Protein AF-R5FM69-F1 (afdb_monomer_lite)

Secondary structure (DSSP, 8-state):
-HHHHHHHHHTT-----B---SSHHHHHHHHHHHHHHH-----TTT--HHHHHHHHHT-TTB---SSSSHHHHHHHHHHT-

Radius of gyration: 14.38 Å; chains: 1; bounding box: 34×22×43 Å

pLDDT: mean 84.78, std 7.93, range [53.09, 93.5]

Foldseek 3Di:
DVVVVVVCVVVVPLAAAAEAWLWLVSLLVLVVVCCVRPVDDDPSPPDDGVVSNVVQVPDPRYDYDPPGHVVVVVVVVVVVD

Structure (mmCIF, N/CA/C/O backbone):
data_AF-R5FM69-F1
#
_entry.id   AF-R5FM69-F1
#
loop_
_atom_site.group_PDB
_atom_site.id
_atom_site.type_symbol
_atom_site.label_atom_id
_atom_site.label_alt_id
_atom_site.label_comp_id
_atom_site.label_asym_id
_atom_site.label_entity_id
_atom_site.label_seq_id
_atom_site.pdbx_PDB_ins_code
_atom_site.Cartn_x
_atom_site.Cartn_y
_atom_site.Cartn_z
_atom_site.occupancy
_atom_site.B_iso_or_equiv
_atom_site.auth_seq_id
_atom_site.auth_comp_id
_atom_site.auth_asym_id
_atom_site.auth_atom_id
_atom_site.pdbx_PDB_model_num
ATOM 1 N N . MET A 1 1 ? -6.139 12.718 6.483 1.00 67.19 1 MET A N 1
ATOM 2 C CA . MET A 1 1 ? -6.812 11.396 6.449 1.00 67.19 1 MET A CA 1
ATOM 3 C C . MET A 1 1 ? -8.316 11.395 6.770 1.00 67.19 1 MET A C 1
ATOM 5 O O . MET A 1 1 ? -9.016 10.568 6.206 1.00 67.19 1 MET A O 1
ATOM 9 N N . ARG A 1 2 ? -8.875 12.300 7.601 1.00 73.25 2 ARG A N 1
ATOM 10 C CA . ARG A 1 2 ? -10.322 12.283 7.955 1.00 73.25 2 ARG A CA 1
ATOM 11 C C . ARG A 1 2 ? -11.292 12.418 6.765 1.00 73.25 2 ARG A C 1
ATOM 13 O O . ARG A 1 2 ? -12.372 11.8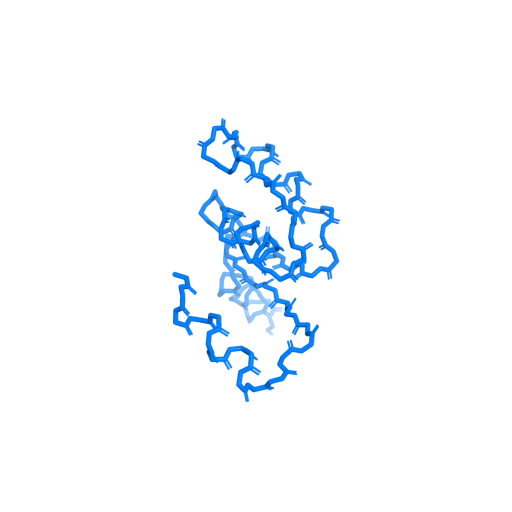49 6.806 1.00 73.25 2 ARG A O 1
ATOM 20 N N . LEU A 1 3 ? -10.931 13.164 5.721 1.00 81.94 3 LEU A N 1
ATOM 21 C CA . LEU A 1 3 ? -11.792 13.324 4.542 1.00 81.94 3 LEU A CA 1
ATOM 22 C C . LEU A 1 3 ? -11.866 12.041 3.702 1.00 81.94 3 LEU A C 1
ATOM 24 O O . LEU A 1 3 ? -12.959 11.609 3.354 1.00 81.94 3 LEU A O 1
ATOM 28 N N . LEU A 1 4 ? -10.712 11.416 3.438 1.00 78.62 4 LEU A N 1
ATOM 29 C CA . LEU A 1 4 ? -10.628 10.128 2.746 1.00 78.62 4 LEU A CA 1
ATOM 30 C C . LEU A 1 4 ? -11.499 9.080 3.440 1.00 78.62 4 LEU A C 1
ATOM 32 O O . LEU A 1 4 ? -12.269 8.408 2.770 1.00 78.62 4 LEU A O 1
ATOM 36 N N . ARG A 1 5 ? -11.470 9.036 4.779 1.00 75.56 5 ARG A N 1
ATOM 37 C CA . ARG A 1 5 ? -12.367 8.190 5.576 1.00 75.56 5 ARG A CA 1
ATOM 38 C C . ARG A 1 5 ? -13.828 8.339 5.203 1.00 75.56 5 ARG A C 1
ATOM 40 O O . ARG A 1 5 ? -14.480 7.373 4.839 1.00 75.56 5 ARG A O 1
ATOM 47 N N . ILE A 1 6 ? -14.317 9.572 5.272 1.00 84.00 6 ILE A N 1
ATOM 48 C CA . ILE A 1 6 ? -15.723 9.879 5.015 1.00 84.00 6 ILE A CA 1
ATOM 49 C C . ILE A 1 6 ? -16.110 9.468 3.594 1.00 84.00 6 ILE A C 1
ATOM 51 O O . ILE A 1 6 ? -17.211 8.972 3.386 1.00 84.00 6 ILE A O 1
ATOM 55 N N . ILE A 1 7 ? -15.225 9.680 2.619 1.00 87.19 7 ILE A N 1
ATOM 56 C CA . ILE A 1 7 ? -15.482 9.310 1.226 1.00 87.19 7 ILE A CA 1
ATOM 57 C C . ILE A 1 7 ? -15.549 7.788 1.084 1.00 87.19 7 ILE A C 1
ATOM 59 O O . ILE A 1 7 ? -16.497 7.286 0.493 1.00 87.19 7 ILE A O 1
ATOM 63 N N . LEU A 1 8 ? -14.584 7.056 1.639 1.00 85.19 8 LEU A N 1
ATOM 64 C CA . LEU A 1 8 ? -14.522 5.597 1.536 1.00 85.19 8 LEU A CA 1
ATOM 65 C C . LEU A 1 8 ? -15.716 4.927 2.227 1.00 85.19 8 LEU A C 1
ATOM 67 O O . LEU A 1 8 ? -16.350 4.063 1.626 1.00 85.19 8 LEU A O 1
ATOM 71 N N . ASP A 1 9 ? -16.073 5.397 3.425 1.00 83.88 9 ASP A N 1
ATOM 72 C CA . ASP A 1 9 ? -17.222 4.900 4.188 1.00 83.88 9 ASP A CA 1
ATOM 73 C C . ASP A 1 9 ? -18.538 5.162 3.430 1.00 83.88 9 ASP A C 1
ATOM 75 O O . ASP A 1 9 ? -19.373 4.271 3.299 1.00 83.88 9 ASP A O 1
ATOM 79 N N . LYS A 1 10 ? -18.714 6.368 2.867 1.00 91.19 10 LYS A N 1
ATOM 80 C CA . LYS A 1 10 ? -19.917 6.728 2.089 1.00 91.19 10 LYS A CA 1
ATOM 81 C C . LYS A 1 10 ? -20.075 5.943 0.788 1.00 91.19 10 LYS A C 1
ATOM 83 O O . LYS A 1 10 ? -21.191 5.849 0.291 1.00 91.19 10 LYS A O 1
ATOM 88 N N . ASN A 1 11 ? -18.976 5.451 0.223 1.00 90.56 11 ASN A N 1
ATOM 89 C CA . ASN A 1 11 ? -18.976 4.667 -1.012 1.00 90.56 11 ASN A CA 1
ATOM 90 C C . ASN A 1 11 ? -18.897 3.155 -0.748 1.00 90.56 11 ASN A C 1
ATOM 92 O O . ASN A 1 11 ? -18.700 2.395 -1.691 1.00 90.56 11 ASN A O 1
ATOM 96 N N . GLU A 1 12 ? -19.024 2.720 0.512 1.00 87.88 12 GLU A N 1
ATOM 97 C CA . GLU A 1 12 ? -18.998 1.305 0.905 1.00 87.88 12 GLU A CA 1
ATOM 98 C C . GLU A 1 12 ? -17.771 0.544 0.366 1.00 87.88 12 GLU A C 1
ATOM 100 O O . GLU A 1 12 ? -17.856 -0.618 -0.043 1.00 87.88 12 GLU A O 1
ATOM 105 N N . VAL A 1 13 ? -16.604 1.197 0.349 1.00 85.44 13 VAL A N 1
ATOM 106 C CA . VAL A 1 13 ? -15.371 0.593 -0.171 1.00 85.44 13 VAL A CA 1
ATOM 107 C C . VAL A 1 13 ? -14.912 -0.526 0.766 1.00 85.44 13 VAL A C 1
ATOM 109 O O . VAL A 1 13 ? -14.444 -0.272 1.872 1.00 85.44 13 VAL A O 1
ATOM 112 N N . LYS A 1 14 ? -15.031 -1.777 0.308 1.00 81.12 14 LYS A N 1
ATOM 113 C CA . LYS A 1 14 ? -14.719 -2.979 1.106 1.00 81.12 14 LYS A CA 1
ATOM 114 C C . LYS A 1 14 ? -13.239 -3.355 1.118 1.00 81.12 14 LYS A C 1
ATOM 116 O O . LYS A 1 14 ? -12.791 -4.039 2.031 1.00 81.12 14 LYS A O 1
ATOM 121 N N . SER A 1 15 ? -12.496 -2.946 0.097 1.00 79.00 15 SER A N 1
ATOM 122 C CA . SER A 1 15 ? -11.080 -3.268 -0.067 1.00 79.00 15 SER A CA 1
ATOM 123 C C . SER A 1 15 ? -10.391 -2.197 -0.896 1.00 79.00 15 SER A C 1
ATOM 125 O O . SER A 1 15 ? -10.998 -1.620 -1.800 1.00 79.00 15 SER A O 1
ATOM 127 N N . MET A 1 16 ? -9.107 -1.981 -0.638 1.00 81.38 16 MET A N 1
ATOM 128 C CA . MET A 1 16 ? -8.264 -1.080 -1.411 1.00 81.38 16 MET A CA 1
ATOM 129 C C . MET A 1 16 ? -6.976 -1.791 -1.796 1.00 81.38 16 MET A C 1
ATOM 131 O O . MET A 1 16 ? -6.406 -2.513 -0.979 1.00 81.38 16 MET A O 1
ATOM 135 N N . ARG A 1 17 ? -6.523 -1.549 -3.027 1.00 86.56 17 ARG A N 1
ATOM 136 C CA . ARG A 1 17 ? -5.190 -1.915 -3.489 1.00 86.56 17 ARG A CA 1
ATOM 137 C C . ARG A 1 17 ? -4.394 -0.643 -3.769 1.00 86.56 17 ARG A C 1
ATOM 139 O O . ARG A 1 17 ? -4.929 0.284 -4.375 1.00 86.56 17 ARG A O 1
ATOM 146 N N . THR A 1 18 ? -3.165 -0.568 -3.275 1.00 87.62 18 THR A N 1
ATOM 147 C CA . THR A 1 18 ? -2.298 0.612 -3.408 1.00 87.62 18 THR A CA 1
ATOM 148 C C . THR A 1 18 ? -1.199 0.363 -4.430 1.00 87.62 18 THR A C 1
ATOM 150 O O . THR A 1 18 ? -0.614 -0.713 -4.420 1.00 87.62 18 THR A O 1
ATOM 153 N N . ILE A 1 19 ? -0.907 1.370 -5.258 1.00 91.00 19 ILE A N 1
ATOM 154 C CA . ILE A 1 19 ? 0.069 1.315 -6.363 1.00 91.00 19 ILE A CA 1
ATOM 155 C C . ILE A 1 19 ? 1.110 2.441 -6.260 1.00 91.00 19 ILE A C 1
ATOM 157 O O . ILE A 1 19 ? 1.443 3.091 -7.246 1.00 91.00 19 ILE A O 1
ATOM 161 N N . PHE A 1 20 ? 1.549 2.759 -5.043 1.00 92.69 20 PHE A N 1
ATOM 162 C CA . PHE A 1 20 ? 2.500 3.849 -4.827 1.00 92.69 20 PHE A CA 1
ATOM 163 C C . PHE A 1 20 ? 3.897 3.513 -5.362 1.00 92.69 20 PHE A C 1
ATOM 165 O O . PHE A 1 20 ? 4.222 2.351 -5.599 1.00 92.69 20 PHE A O 1
ATOM 172 N N . ASP A 1 21 ? 4.716 4.553 -5.516 1.00 92.38 21 ASP A N 1
ATOM 173 C CA . ASP A 1 21 ? 6.111 4.448 -5.937 1.00 92.38 21 ASP A CA 1
ATOM 174 C C . ASP A 1 21 ? 6.911 3.507 -5.022 1.00 92.38 21 ASP A C 1
ATOM 176 O O . ASP A 1 21 ? 6.661 3.393 -3.817 1.00 92.38 21 ASP A O 1
ATOM 180 N N . ASN A 1 22 ? 7.921 2.861 -5.594 1.00 92.44 22 ASN A N 1
ATOM 181 C CA . ASN A 1 22 ? 8.833 1.954 -4.906 1.00 92.44 22 ASN A CA 1
ATOM 182 C C . ASN A 1 22 ? 9.924 2.743 -4.157 1.00 92.44 22 ASN A C 1
ATOM 184 O O . ASN A 1 22 ? 11.126 2.613 -4.398 1.00 92.44 22 ASN A O 1
ATOM 188 N N . ASP A 1 23 ? 9.494 3.648 -3.279 1.00 93.50 23 ASP A N 1
ATOM 189 C CA . ASP A 1 23 ? 10.367 4.501 -2.486 1.00 93.50 23 ASP A CA 1
ATOM 190 C C . ASP A 1 23 ? 9.881 4.650 -1.038 1.00 93.50 23 ASP A C 1
ATOM 192 O O . ASP A 1 23 ? 8.807 4.190 -0.645 1.00 93.50 23 ASP A O 1
ATOM 196 N N . LYS A 1 24 ? 10.688 5.323 -0.208 1.00 93.06 24 LYS A N 1
ATOM 197 C CA . LYS A 1 24 ? 10.383 5.501 1.218 1.00 93.06 24 LYS A CA 1
ATOM 198 C C . LYS A 1 24 ? 9.003 6.128 1.448 1.00 93.06 24 LYS A C 1
ATOM 200 O O . LYS A 1 24 ? 8.326 5.751 2.403 1.00 93.06 24 LYS A O 1
ATOM 205 N N . GLN A 1 25 ? 8.606 7.102 0.632 1.00 92.19 25 GLN A N 1
ATOM 206 C CA . GLN A 1 25 ? 7.327 7.784 0.807 1.00 92.19 25 GLN A CA 1
ATOM 207 C C . GLN A 1 25 ? 6.173 6.898 0.352 1.00 92.19 25 GLN A C 1
ATOM 209 O O . GLN A 1 25 ? 5.176 6.795 1.068 1.00 92.19 25 GLN A O 1
ATOM 214 N N . GLY A 1 26 ? 6.325 6.197 -0.771 1.00 93.12 26 GLY A N 1
ATOM 215 C CA . GLY A 1 26 ? 5.347 5.223 -1.236 1.00 93.12 26 GLY A CA 1
ATOM 216 C C . GLY A 1 26 ? 5.095 4.115 -0.214 1.00 93.12 26 GLY A C 1
ATOM 217 O O . GLY A 1 26 ? 3.937 3.787 0.069 1.00 93.12 26 GLY A O 1
ATOM 218 N N . TYR A 1 27 ? 6.143 3.627 0.458 1.00 93.06 27 TYR A N 1
ATO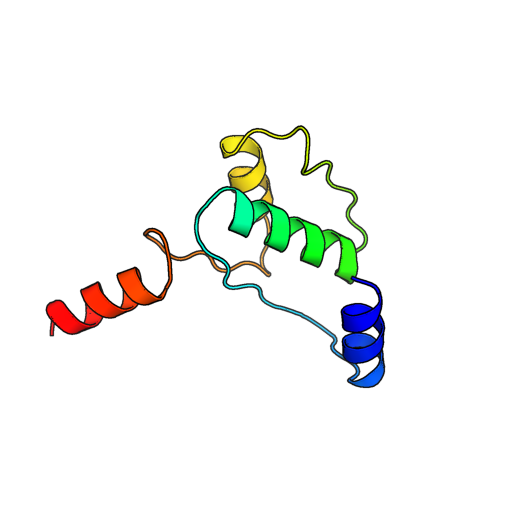M 219 C CA . TYR A 1 27 ? 5.978 2.651 1.537 1.00 93.06 27 TYR A CA 1
ATOM 220 C C . TYR A 1 27 ? 5.224 3.226 2.737 1.00 93.06 27 TYR A C 1
ATOM 222 O O . TYR A 1 27 ? 4.280 2.604 3.228 1.00 93.06 27 TYR A O 1
ATOM 230 N N . LYS A 1 28 ? 5.583 4.436 3.190 1.00 92.88 28 LYS A N 1
ATOM 231 C CA . LYS A 1 28 ? 4.875 5.105 4.294 1.00 92.88 28 LYS A CA 1
ATOM 232 C C . LYS A 1 28 ? 3.386 5.257 3.994 1.00 92.88 28 LYS A C 1
ATOM 234 O O . LYS A 1 28 ? 2.556 4.899 4.829 1.00 92.88 28 LYS A O 1
ATOM 239 N N . TYR A 1 29 ? 3.0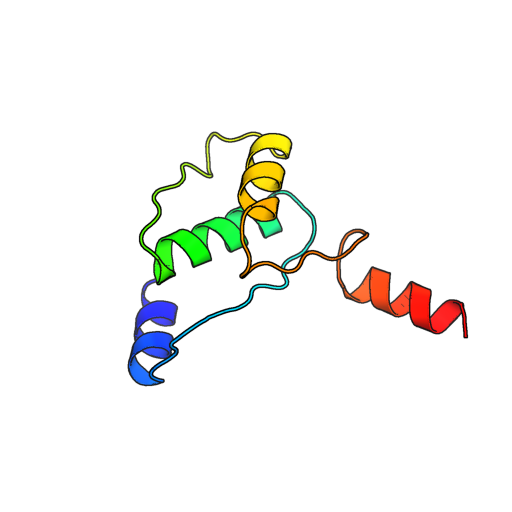38 5.739 2.801 1.00 90.44 29 TYR A N 1
ATOM 240 C CA . TYR A 1 29 ? 1.641 5.919 2.415 1.00 90.44 29 TYR A CA 1
ATOM 241 C C . TYR A 1 29 ? 0.894 4.591 2.313 1.00 90.44 29 TYR A C 1
ATOM 243 O O . TYR A 1 29 ? -0.241 4.503 2.782 1.00 90.44 29 TYR A O 1
ATOM 251 N N . THR A 1 30 ? 1.535 3.545 1.791 1.00 91.25 30 THR A N 1
ATOM 252 C CA . THR A 1 30 ? 0.964 2.192 1.759 1.00 91.25 30 THR A CA 1
ATOM 253 C C . THR A 1 30 ? 0.599 1.714 3.165 1.00 91.25 30 THR A C 1
ATOM 255 O O . THR A 1 30 ? -0.545 1.332 3.417 1.00 91.25 30 THR A O 1
ATOM 258 N N . LEU A 1 31 ? 1.531 1.816 4.116 1.00 90.62 31 LEU A N 1
ATOM 259 C CA . LEU A 1 31 ? 1.314 1.386 5.500 1.00 90.62 31 LEU A CA 1
ATOM 260 C C . LEU A 1 31 ? 0.295 2.265 6.239 1.00 90.62 31 LEU A C 1
ATOM 262 O O . LEU A 1 31 ? -0.501 1.756 7.029 1.00 90.62 31 LEU A O 1
ATOM 266 N N . TRP A 1 32 ? 0.232 3.567 5.948 1.00 88.62 32 TRP A N 1
ATOM 267 C CA . TRP A 1 32 ? -0.831 4.434 6.467 1.00 88.62 32 TRP A CA 1
ATOM 268 C C . TRP A 1 32 ? -2.212 4.015 5.976 1.00 88.62 32 TRP A C 1
ATOM 270 O O . TRP A 1 32 ? -3.158 4.015 6.765 1.00 88.62 32 TRP A O 1
ATOM 280 N N . MET A 1 33 ? -2.340 3.634 4.702 1.00 86.44 33 MET A N 1
ATOM 281 C CA . MET A 1 33 ? -3.603 3.136 4.158 1.00 86.44 33 MET A CA 1
ATOM 282 C C . MET A 1 33 ? -3.972 1.774 4.761 1.00 86.44 33 MET A C 1
ATOM 284 O O . MET A 1 33 ? -5.136 1.567 5.102 1.00 86.44 33 MET A O 1
ATOM 288 N N . GLN A 1 34 ? -2.998 0.892 5.006 1.00 85.75 34 GLN A N 1
ATOM 289 C CA . GLN A 1 34 ? -3.236 -0.361 5.733 1.00 85.75 34 GLN A CA 1
ATOM 290 C C . GLN A 1 34 ? -3.748 -0.136 7.149 1.00 85.75 34 GLN A C 1
ATOM 292 O O . GLN A 1 34 ? -4.769 -0.704 7.535 1.00 85.75 34 GLN A O 1
ATOM 297 N N . ARG A 1 35 ? -3.068 0.721 7.920 1.00 83.94 35 ARG A N 1
ATOM 298 C CA . ARG A 1 35 ? -3.510 1.107 9.264 1.00 83.94 35 ARG A CA 1
ATOM 299 C C . ARG A 1 35 ? -4.933 1.636 9.233 1.00 83.94 35 ARG A C 1
ATOM 301 O O . ARG A 1 35 ? -5.743 1.324 10.100 1.00 83.94 35 ARG A O 1
ATOM 308 N N . TYR A 1 36 ? -5.217 2.456 8.232 1.00 78.12 36 TYR A N 1
ATOM 309 C CA . TYR A 1 36 ? -6.493 3.116 8.078 1.00 78.12 36 TYR A CA 1
ATOM 310 C C . TYR A 1 36 ? -7.647 2.130 7.793 1.00 78.12 36 TYR A C 1
ATOM 312 O O . TYR A 1 36 ? -8.707 2.267 8.399 1.00 78.12 36 TYR A O 1
ATOM 320 N N . PHE A 1 37 ? -7.442 1.130 6.928 1.00 75.19 37 PHE A N 1
ATOM 321 C CA . PHE A 1 37 ? -8.475 0.150 6.554 1.00 75.19 37 PHE A CA 1
ATOM 322 C C . PHE A 1 37 ? -8.577 -1.058 7.487 1.00 75.19 37 PHE A C 1
ATOM 324 O O . PHE A 1 37 ? -9.676 -1.544 7.738 1.00 75.19 37 PHE A O 1
ATOM 331 N N . TYR A 1 38 ? -7.446 -1.543 7.995 1.00 76.88 38 TYR A N 1
ATOM 332 C CA . TYR A 1 38 ? -7.367 -2.821 8.708 1.00 76.88 38 TYR A CA 1
ATOM 333 C C . TYR A 1 38 ? -6.928 -2.670 10.171 1.00 76.88 38 TYR A C 1
ATOM 335 O O . TYR A 1 38 ? -6.821 -3.659 10.889 1.00 76.88 38 TYR A O 1
ATOM 343 N N . GLY A 1 39 ? -6.681 -1.440 10.637 1.00 73.44 39 GLY A N 1
ATOM 344 C CA . GLY A 1 39 ? -6.393 -1.147 12.044 1.00 73.44 39 GLY A CA 1
ATOM 345 C C . GLY A 1 39 ? -4.998 -1.555 12.530 1.00 73.44 39 GLY A C 1
ATOM 346 O O . GLY A 1 39 ? -4.746 -1.486 13.731 1.00 73.44 39 GLY A O 1
ATOM 347 N N . LYS A 1 40 ? -4.082 -1.965 11.639 1.00 73.06 40 LYS A N 1
ATOM 348 C CA . LYS A 1 40 ? -2.704 -2.341 12.003 1.00 73.06 40 LYS A CA 1
ATOM 349 C C . LYS A 1 40 ? -1.891 -1.086 12.351 1.00 73.06 40 LYS A C 1
ATOM 351 O O . LYS A 1 40 ? -1.623 -0.268 11.476 1.00 73.06 40 LYS A O 1
ATOM 356 N N . ASP A 1 41 ? -1.524 -0.903 13.618 1.00 70.88 41 ASP A N 1
ATOM 357 C CA . ASP A 1 41 ? -0.679 0.220 14.044 1.00 70.88 41 ASP A CA 1
ATOM 358 C C . ASP A 1 41 ? 0.792 -0.087 13.725 1.00 70.88 41 ASP A C 1
ATOM 360 O O . ASP A 1 41 ? 1.381 -0.990 14.315 1.00 70.88 41 ASP A O 1
ATOM 364 N N . ILE A 1 42 ? 1.357 0.619 12.745 1.00 77.94 42 ILE A N 1
ATOM 365 C CA . ILE A 1 42 ? 2.758 0.495 12.330 1.00 77.94 42 ILE A CA 1
ATOM 366 C C . ILE A 1 42 ? 3.409 1.864 12.500 1.00 77.94 42 ILE A 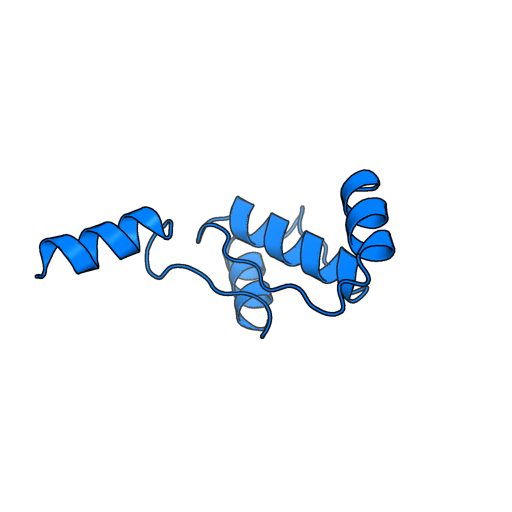C 1
ATOM 368 O O . ILE A 1 42 ? 2.898 2.865 11.986 1.00 77.94 42 ILE A O 1
ATOM 372 N N . ASP A 1 43 ? 4.537 1.907 13.209 1.00 79.12 43 ASP A N 1
ATOM 373 C CA . ASP A 1 43 ? 5.307 3.131 13.433 1.00 79.12 43 ASP A CA 1
ATOM 374 C C . ASP A 1 43 ? 6.182 3.469 12.219 1.00 79.12 43 ASP A C 1
ATOM 376 O O . ASP A 1 43 ? 7.390 3.250 12.180 1.00 79.12 43 ASP A O 1
ATOM 380 N N . THR A 1 44 ? 5.548 4.024 11.193 1.00 83.12 44 THR A N 1
ATOM 381 C CA . THR A 1 44 ? 6.207 4.351 9.926 1.00 83.12 44 THR A CA 1
ATOM 382 C C . THR A 1 44 ? 7.242 5.475 10.020 1.00 83.12 44 THR A C 1
ATOM 384 O O . THR A 1 44 ? 7.998 5.681 9.071 1.00 83.12 44 THR A O 1
ATOM 387 N N . GLU A 1 45 ? 7.237 6.277 11.089 1.00 84.94 45 GLU A N 1
ATOM 388 C CA . GLU A 1 45 ? 8.097 7.462 11.190 1.00 84.94 45 GLU A CA 1
ATOM 389 C C . GLU A 1 45 ? 9.520 7.118 11.619 1.00 84.94 45 GLU A C 1
ATOM 391 O O . GLU A 1 45 ? 10.468 7.716 11.105 1.00 84.94 45 GLU A O 1
ATOM 396 N N . ASN A 1 46 ? 9.668 6.115 12.483 1.00 87.44 46 ASN A N 1
ATOM 397 C CA . ASN A 1 46 ? 10.966 5.710 13.016 1.00 87.44 46 ASN A CA 1
ATOM 398 C C . ASN A 1 46 ? 11.617 4.558 12.233 1.00 87.44 46 ASN A C 1
ATOM 400 O O . ASN A 1 46 ? 12.808 4.304 12.402 1.00 87.44 46 ASN A O 1
ATOM 404 N N . MET A 1 47 ? 10.871 3.891 11.348 1.00 89.75 47 MET A N 1
ATOM 405 C CA . MET A 1 47 ? 11.388 2.795 10.528 1.00 89.75 47 MET A CA 1
ATOM 406 C C . MET A 1 47 ? 12.328 3.281 9.415 1.00 89.75 47 MET A C 1
ATOM 408 O O . MET A 1 47 ? 12.123 4.306 8.747 1.00 89.75 47 MET A O 1
ATOM 412 N N . SER A 1 48 ? 13.372 2.493 9.180 1.00 92.25 48 SER A N 1
ATOM 413 C CA . SER A 1 48 ? 14.240 2.618 8.016 1.00 92.25 48 SER A CA 1
ATOM 414 C C . SER A 1 48 ? 13.500 2.242 6.728 1.00 92.25 48 SER A C 1
ATOM 416 O O . SER A 1 48 ? 12.474 1.564 6.736 1.00 92.25 48 SER A O 1
ATOM 418 N N . THR A 1 49 ? 14.032 2.660 5.577 1.00 92.06 49 THR A N 1
ATOM 419 C CA . THR A 1 49 ? 13.431 2.338 4.271 1.00 92.06 49 THR A CA 1
ATOM 420 C C . THR A 1 49 ? 13.345 0.829 4.023 1.00 92.06 49 THR A C 1
ATOM 422 O O . THR A 1 49 ? 12.373 0.374 3.433 1.00 92.06 49 THR A O 1
ATOM 425 N N . ALA A 1 50 ? 14.332 0.056 4.487 1.00 92.44 50 ALA A N 1
ATOM 426 C CA . ALA A 1 50 ? 14.350 -1.396 4.328 1.00 92.44 50 ALA A CA 1
ATOM 427 C C . ALA A 1 50 ? 13.262 -2.081 5.169 1.00 92.44 50 ALA A C 1
ATOM 429 O O . ALA A 1 50 ? 12.594 -2.989 4.684 1.00 92.44 50 ALA A O 1
ATOM 430 N N . GLU A 1 51 ? 13.043 -1.614 6.400 1.00 93.00 51 GLU A N 1
ATOM 431 C CA . GLU A 1 51 ? 11.972 -2.124 7.263 1.00 93.00 51 GLU A CA 1
ATOM 432 C C . GLU A 1 51 ? 10.590 -1.773 6.701 1.00 93.00 51 GLU A C 1
ATOM 434 O O . GLU A 1 51 ? 9.703 -2.622 6.671 1.00 93.00 51 GLU A O 1
ATOM 439 N N . LEU A 1 52 ? 10.418 -0.546 6.194 1.00 93.12 52 LEU A N 1
ATOM 440 C CA . LEU A 1 52 ? 9.185 -0.130 5.521 1.00 93.12 52 LEU A CA 1
ATOM 441 C C . LEU A 1 52 ? 8.900 -0.999 4.286 1.00 93.12 52 LEU A C 1
ATOM 443 O O . LEU A 1 52 ? 7.774 -1.459 4.115 1.00 93.12 52 LEU A O 1
ATOM 447 N N . ALA A 1 53 ? 9.912 -1.254 3.452 1.00 92.50 53 ALA A N 1
ATOM 448 C CA . ALA A 1 53 ? 9.778 -2.109 2.275 1.00 92.50 53 ALA A CA 1
ATOM 449 C C . ALA A 1 53 ? 9.402 -3.550 2.655 1.00 92.50 53 ALA A C 1
ATOM 451 O O . ALA A 1 53 ? 8.528 -4.143 2.028 1.00 92.50 53 ALA A O 1
ATOM 452 N N . ALA A 1 54 ? 10.022 -4.098 3.706 1.00 92.38 54 ALA A N 1
ATOM 453 C CA . ALA A 1 54 ? 9.730 -5.443 4.194 1.00 92.38 54 ALA A CA 1
ATOM 454 C C . ALA A 1 54 ? 8.285 -5.576 4.700 1.00 92.38 54 ALA A C 1
ATOM 456 O O . ALA A 1 54 ? 7.612 -6.542 4.349 1.00 92.38 54 ALA A O 1
ATOM 457 N N . GLU A 1 55 ? 7.784 -4.600 5.465 1.00 91.00 55 GLU A N 1
ATOM 458 C CA . GLU A 1 55 ? 6.377 -4.584 5.890 1.00 91.00 55 GLU A CA 1
ATOM 459 C C . GLU A 1 55 ? 5.426 -4.492 4.696 1.00 91.00 55 GLU A C 1
ATOM 461 O O . GLU A 1 55 ? 4.414 -5.188 4.670 1.00 91.00 55 GLU A O 1
ATOM 466 N N . VAL A 1 56 ? 5.743 -3.654 3.703 1.00 90.75 56 VAL A N 1
ATOM 467 C CA . VAL A 1 56 ? 4.901 -3.503 2.510 1.00 90.75 56 VAL A CA 1
ATOM 468 C C . VAL A 1 56 ? 4.868 -4.781 1.676 1.00 90.75 56 VAL A C 1
ATOM 470 O O . VAL A 1 56 ? 3.800 -5.165 1.209 1.00 90.75 56 VAL A O 1
ATOM 473 N N . ALA A 1 57 ? 5.998 -5.476 1.543 1.00 89.12 57 ALA A N 1
ATOM 474 C CA . ALA A 1 57 ? 6.090 -6.736 0.808 1.00 89.12 57 ALA A CA 1
ATOM 475 C C . ALA A 1 57 ? 5.239 -7.868 1.418 1.00 89.12 57 ALA A C 1
ATOM 477 O O . ALA A 1 57 ? 4.906 -8.822 0.720 1.00 89.12 57 ALA A O 1
ATOM 478 N N . MET A 1 58 ? 4.866 -7.772 2.700 1.00 88.62 58 MET A N 1
ATOM 479 C CA . MET A 1 58 ? 3.970 -8.733 3.359 1.00 88.62 58 MET A CA 1
ATOM 480 C C . MET A 1 58 ? 2.476 -8.451 3.115 1.00 88.62 58 MET A C 1
ATOM 482 O O . MET A 1 58 ? 1.629 -9.168 3.647 1.00 88.62 58 MET A O 1
ATOM 486 N N . LEU A 1 59 ? 2.124 -7.397 2.371 1.00 86.69 59 LEU A N 1
ATOM 487 C CA . LEU A 1 59 ? 0.737 -6.987 2.154 1.00 86.69 59 LEU A CA 1
ATOM 488 C C . LEU A 1 59 ? 0.201 -7.463 0.801 1.00 86.69 59 LEU A C 1
ATOM 490 O O . LEU A 1 59 ? 0.595 -6.955 -0.243 1.00 86.69 59 LEU A O 1
ATOM 494 N N . ASP A 1 60 ? -0.853 -8.279 0.815 1.00 84.25 60 ASP A N 1
ATOM 495 C CA . ASP A 1 60 ? -1.557 -8.710 -0.413 1.00 84.25 60 ASP A CA 1
ATOM 496 C C . ASP A 1 60 ? -2.340 -7.580 -1.123 1.00 84.25 60 ASP A C 1
ATOM 498 O O . ASP A 1 60 ? -2.895 -7.736 -2.220 1.00 84.25 60 ASP A O 1
ATOM 502 N N . SER A 1 61 ? -2.439 -6.425 -0.465 1.00 82.94 61 SER A N 1
ATOM 503 C CA . SER A 1 61 ? -3.151 -5.231 -0.934 1.00 82.94 61 SER A CA 1
ATOM 504 C C . SER A 1 61 ? -2.216 -4.128 -1.431 1.00 82.94 61 SER A C 1
ATOM 506 O O . SER A 1 61 ? -2.693 -3.047 -1.775 1.00 82.94 61 SER A O 1
ATOM 508 N N . ALA A 1 62 ? -0.913 -4.389 -1.517 1.00 87.12 62 ALA A N 1
ATOM 509 C CA . ALA A 1 62 ? 0.042 -3.490 -2.145 1.00 87.12 62 ALA A CA 1
ATOM 510 C C . ALA A 1 62 ? 0.584 -4.110 -3.436 1.00 87.12 62 ALA A C 1
ATOM 512 O O . ALA A 1 62 ? 0.939 -5.283 -3.474 1.00 87.12 62 ALA A O 1
ATOM 513 N N . GLU A 1 63 ? 0.655 -3.306 -4.490 1.00 89.00 63 GLU A N 1
ATOM 514 C CA . GLU A 1 63 ? 1.447 -3.598 -5.678 1.00 89.00 63 GLU A CA 1
ATOM 515 C C . GLU A 1 63 ? 2.508 -2.508 -5.797 1.00 89.00 63 GLU A C 1
ATOM 517 O O . GLU A 1 63 ? 2.191 -1.318 -5.749 1.00 89.00 63 GLU A O 1
ATOM 522 N N . LEU A 1 64 ? 3.765 -2.913 -5.933 1.00 88.19 64 LEU A N 1
ATOM 523 C CA . LEU A 1 64 ? 4.883 -1.998 -6.119 1.00 88.19 64 LEU A CA 1
ATOM 524 C C . LEU A 1 64 ? 5.415 -2.132 -7.548 1.00 88.19 64 LEU A C 1
ATOM 526 O O . LEU A 1 64 ? 5.458 -3.255 -8.059 1.00 88.19 64 LEU A O 1
ATOM 530 N N . PRO A 1 65 ? 5.829 -1.019 -8.176 1.00 87.50 65 PRO A N 1
ATOM 531 C CA . PRO A 1 65 ? 6.533 -1.079 -9.446 1.00 87.50 65 PRO A CA 1
ATOM 532 C C . PRO A 1 65 ? 7.900 -1.753 -9.260 1.00 87.50 65 PRO A C 1
ATOM 534 O O . PRO A 1 65 ? 8.494 -1.689 -8.181 1.00 87.50 65 PRO A O 1
ATOM 537 N N . GLU A 1 66 ? 8.412 -2.389 -10.312 1.00 85.12 66 GLU A N 1
ATOM 538 C CA . GLU A 1 66 ? 9.726 -3.045 -10.282 1.00 85.12 66 GLU A CA 1
ATOM 539 C C . GLU A 1 66 ? 10.856 -2.021 -10.156 1.00 85.12 66 GLU A C 1
ATOM 541 O O . GLU A 1 66 ? 11.837 -2.252 -9.444 1.00 85.12 66 GL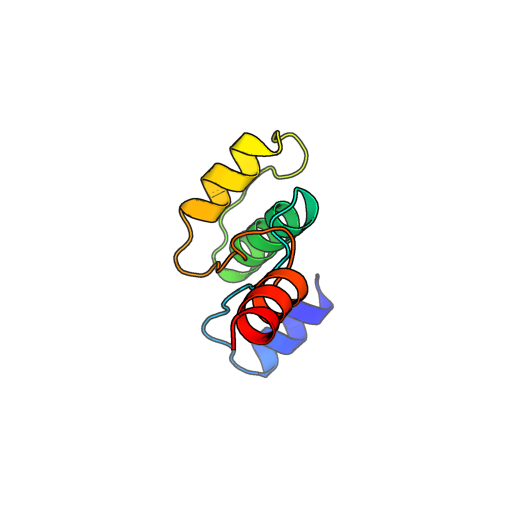U A O 1
ATOM 546 N N . HIS A 1 67 ? 10.714 -0.880 -10.835 1.00 85.31 67 HIS A N 1
ATOM 547 C CA . HIS A 1 67 ? 11.693 0.197 -10.794 1.00 85.31 67 HIS A CA 1
ATOM 548 C C . HIS A 1 67 ? 11.313 1.212 -9.719 1.00 85.31 67 HIS A C 1
ATOM 550 O O . HIS A 1 67 ? 11.254 0.877 -8.540 1.00 85.31 67 HIS A O 1
ATOM 556 N N . LYS A 1 68 ? 11.116 2.474 -10.104 1.00 85.75 68 LYS A N 1
ATOM 557 C CA . LYS A 1 68 ? 10.827 3.576 -9.187 1.00 85.75 68 LYS A CA 1
ATOM 558 C C . LYS A 1 68 ? 9.337 3.887 -9.140 1.00 85.75 68 LYS A C 1
ATOM 560 O O . LYS A 1 68 ? 8.768 3.994 -8.061 1.00 85.75 68 LYS A O 1
ATOM 565 N N . ASP A 1 69 ? 8.726 4.036 -10.307 1.00 88.44 69 ASP A N 1
ATOM 566 C CA . ASP A 1 69 ? 7.308 4.316 -10.467 1.00 88.44 69 ASP A CA 1
ATOM 567 C C . ASP A 1 69 ? 6.743 3.522 -11.654 1.00 88.44 69 ASP A C 1
ATOM 569 O O . ASP A 1 69 ? 7.480 3.018 -12.508 1.00 88.44 69 ASP A O 1
ATOM 573 N N . TRP A 1 70 ? 5.417 3.418 -11.718 1.00 87.12 70 TRP A N 1
ATOM 574 C CA . TRP A 1 70 ? 4.738 2.696 -12.794 1.00 87.12 70 TRP A CA 1
ATOM 575 C C . TRP A 1 70 ? 4.942 3.326 -14.173 1.00 87.12 70 TRP A C 1
ATOM 577 O O . TRP A 1 70 ? 4.818 2.633 -15.180 1.00 87.12 70 TRP A O 1
ATOM 587 N N . ASN A 1 71 ? 5.251 4.624 -14.265 1.00 88.94 71 ASN A N 1
ATOM 588 C CA . ASN A 1 71 ? 5.509 5.249 -15.561 1.00 88.94 71 ASN A CA 1
ATOM 589 C C . ASN A 1 71 ? 6.841 4.774 -16.137 1.00 88.94 71 ASN A C 1
ATOM 591 O O . ASN A 1 71 ? 6.945 4.583 -17.348 1.00 88.94 71 ASN A O 1
ATOM 595 N N . ASP A 1 72 ? 7.852 4.602 -15.293 1.00 86.75 72 ASP A N 1
ATOM 596 C CA . ASP A 1 72 ? 9.147 4.073 -15.699 1.00 86.75 72 ASP A CA 1
ATOM 597 C C . ASP A 1 72 ? 9.027 2.608 -16.132 1.00 86.75 72 ASP A C 1
ATOM 599 O O . ASP A 1 72 ? 9.504 2.266 -17.217 1.00 86.75 72 ASP A O 1
ATOM 603 N N . ASP A 1 73 ? 8.273 1.791 -15.393 1.00 85.62 73 ASP A N 1
ATOM 604 C CA . ASP A 1 73 ? 7.948 0.419 -15.804 1.00 85.62 73 ASP A CA 1
ATOM 605 C C . ASP A 1 73 ? 7.214 0.393 -17.159 1.00 85.62 73 ASP A C 1
ATOM 607 O O . ASP A 1 73 ? 7.578 -0.356 -18.070 1.00 85.62 73 ASP A O 1
ATOM 611 N N . LEU A 1 74 ? 6.215 1.266 -17.347 1.00 86.19 74 LEU A N 1
ATOM 612 C CA . LEU A 1 74 ? 5.469 1.366 -18.604 1.00 86.19 74 LEU A C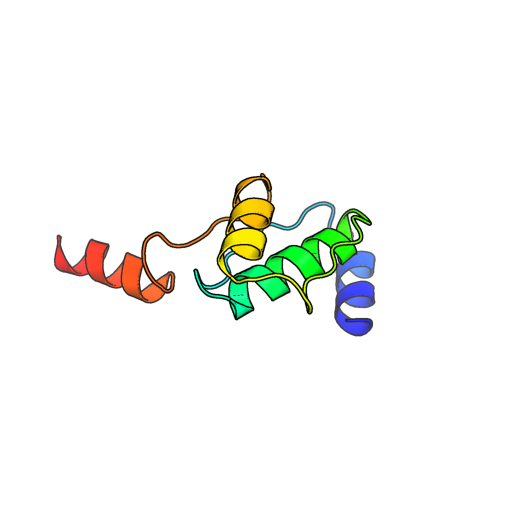A 1
ATOM 613 C C . LEU A 1 74 ? 6.371 1.760 -19.779 1.00 86.19 74 LEU A C 1
ATOM 615 O O . LEU A 1 74 ? 6.286 1.144 -20.843 1.00 86.19 74 LEU A O 1
ATOM 619 N N . LYS A 1 75 ? 7.255 2.753 -19.617 1.00 86.56 75 LYS A N 1
ATOM 620 C CA . LYS A 1 75 ? 8.186 3.174 -20.682 1.00 86.56 75 LYS A CA 1
ATOM 621 C C . LYS A 1 75 ? 9.080 2.027 -21.140 1.00 86.56 75 LYS A C 1
ATOM 623 O O . LYS A 1 75 ? 9.338 1.915 -22.335 1.00 86.56 75 LYS A O 1
ATOM 628 N N . ILE A 1 76 ? 9.541 1.175 -20.225 1.00 79.44 76 ILE A N 1
ATOM 629 C CA . ILE A 1 76 ? 10.380 0.017 -20.562 1.00 79.44 76 ILE A CA 1
ATOM 630 C C . ILE A 1 76 ? 9.597 -0.976 -21.427 1.00 79.44 76 ILE A C 1
ATOM 632 O O . ILE A 1 76 ? 10.113 -1.448 -22.439 1.00 79.44 76 ILE A O 1
ATOM 636 N N . VAL A 1 77 ? 8.331 -1.243 -21.092 1.00 76.00 77 VAL A N 1
ATOM 637 C CA . VAL A 1 77 ? 7.461 -2.115 -21.900 1.00 76.00 77 VAL A CA 1
ATOM 638 C C . VAL A 1 77 ? 7.231 -1.540 -23.301 1.00 76.00 77 VAL A C 1
ATOM 640 O O . VAL A 1 77 ? 7.248 -2.290 -24.276 1.00 76.00 77 VAL A O 1
ATOM 643 N N . TYR A 1 78 ? 7.033 -0.224 -23.420 1.00 68.88 78 TYR A N 1
ATOM 644 C CA . TYR A 1 78 ? 6.820 0.431 -24.714 1.00 68.88 78 TYR A CA 1
ATOM 645 C C . TYR A 1 78 ? 8.087 0.524 -25.567 1.00 68.88 78 TYR A C 1
ATOM 647 O O . TYR A 1 78 ? 7.995 0.379 -26.778 1.00 68.88 78 TYR A O 1
ATOM 655 N N . ASN A 1 79 ? 9.255 0.734 -24.959 1.00 70.69 79 ASN A N 1
ATOM 656 C CA . ASN A 1 79 ? 10.525 0.826 -25.686 1.00 70.69 79 ASN A CA 1
ATOM 657 C C . ASN A 1 79 ? 11.065 -0.543 -26.141 1.00 70.69 79 ASN A C 1
ATOM 659 O O . ASN A 1 79 ? 11.970 -0.589 -26.969 1.00 70.69 79 ASN A O 1
ATOM 663 N N . ASN A 1 80 ? 10.525 -1.641 -25.603 1.00 59.16 80 ASN A N 1
ATOM 664 C CA . ASN A 1 80 ? 10.872 -3.017 -25.971 1.00 59.16 80 ASN A CA 1
ATOM 665 C C . ASN A 1 80 ? 9.867 -3.662 -26.956 1.00 59.16 80 ASN A C 1
ATOM 667 O O . ASN A 1 80 ? 9.945 -4.870 -27.194 1.00 59.16 80 ASN A O 1
ATOM 671 N N . ARG A 1 81 ? 8.917 -2.890 -27.502 1.00 53.09 81 ARG A N 1
ATOM 672 C CA . ARG A 1 81 ? 7.982 -3.297 -28.567 1.00 53.09 81 ARG A CA 1
ATOM 673 C C . ARG A 1 81 ? 8.331 -2.616 -29.883 1.00 53.09 81 ARG A C 1
ATOM 675 O O . ARG A 1 81 ? 8.123 -3.276 -30.924 1.00 53.09 81 ARG A O 1
#

Sequence (81 aa):
MRLLRIILDKNEVKSMRTIFDNDKQGYKYTLWMQRYFYGKDIDTENMSTAELAAEVAMLDSAELPEHKDWNDDLKIVYNNR